Protein AF-A0A1Y5DIQ0-F1 (afdb_monomer)

Secondary structure (DSSP, 8-state):
--HHHHHHTT-THHHHHHHH----HHHHHHHHHTT----PPPB-TTSPBP-TT--EEESS-EE-TTTSSEE-TT-EEEEEEE-SSTTEEEEEETTEEEEEEGGGEEE-

Foldseek 3Di:
DDLVVVVVVVNVVSVVVVVPDDDDPVRVVVVVVVPPPPQPFQAALVRDGDDFFFKKFFQAWADFPPPRDIDHGGFIWGRWDDDSHSQWIWTDGPNDIGIDGRSRIDGD

Radius of gyration: 20.05 Å; Cα contacts (8 Å, |Δi|>4): 172; chains: 1; bounding box: 39×27×55 Å

Mean predicted aligned error: 10.89 Å

Sequence (108 aa):
RTLKGLIAAGELWAQDMLDMMYLEDATQKWAEAGIVEEREPTRDSNGAILAAGDNVVLIKDLVVKGAGFTAKRGTAVRGISLTENPEHIEGRVNGTRIVLITQYLKKS

Nearest PDB structures (foldseek):
  2akk-assembly1_A  TM=9.001E-01  e=6.689E-07  Rhodopseudomonas palustris CGA009
  2akl-assembly1_A  TM=8.297E-01  e=1.666E-05  Pseudomonas aeruginosa PAO1
  2mio-assembly1_A  TM=8.208E-01  e=1.687E-03  Homo sapiens
  4wci-assembly1_A  TM=8.602E-01  e=6.472E-03  Homo sapiens
  8dgo-assembly1_B  TM=7.392E-01  e=9.191E-03  Homo sapiens

Structure (mmCIF, N/CA/C/O backbone):
data_AF-A0A1Y5DIQ0-F1
#
_entry.id   AF-A0A1Y5DIQ0-F1
#
loop_
_a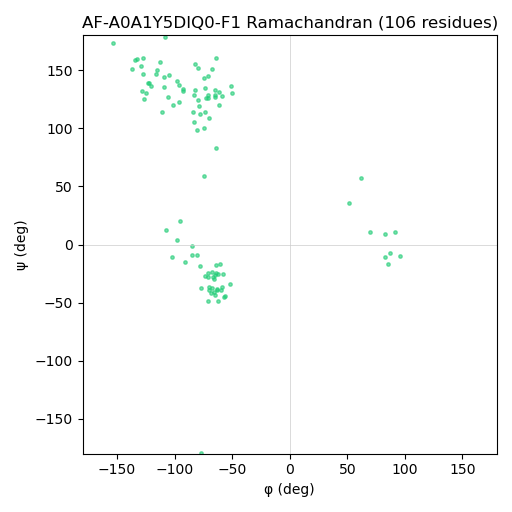tom_site.group_PDB
_atom_site.id
_atom_site.type_symbol
_atom_site.label_atom_id
_atom_site.label_alt_id
_atom_site.label_comp_id
_atom_site.label_asym_id
_atom_site.label_entity_id
_atom_site.label_seq_id
_atom_site.pdbx_PDB_ins_code
_atom_site.Cartn_x
_atom_site.Cartn_y
_atom_site.Cartn_z
_atom_site.occupancy
_atom_site.B_iso_or_equiv
_atom_site.auth_seq_id
_atom_site.auth_comp_id
_atom_site.auth_asym_id
_atom_site.auth_atom_id
_atom_site.pdbx_PDB_model_num
ATOM 1 N N . ARG A 1 1 ? 11.886 8.926 -19.515 1.00 61.22 1 ARG A N 1
ATOM 2 C CA . ARG A 1 1 ? 11.001 7.840 -20.010 1.00 61.22 1 ARG A CA 1
ATOM 3 C C . ARG A 1 1 ? 11.827 6.989 -20.968 1.00 61.22 1 ARG A C 1
ATOM 5 O O . ARG A 1 1 ? 12.528 7.578 -21.777 1.00 61.22 1 ARG A O 1
ATOM 12 N N . THR A 1 2 ? 11.831 5.664 -20.831 1.00 80.88 2 THR A N 1
ATOM 13 C CA . THR A 1 2 ? 12.585 4.741 -21.705 1.00 80.88 2 THR A CA 1
ATOM 14 C C . THR A 1 2 ? 11.802 4.456 -22.995 1.00 80.88 2 THR A C 1
ATOM 16 O O . THR A 1 2 ? 10.576 4.565 -22.979 1.00 80.88 2 THR A O 1
ATOM 19 N N . LEU A 1 3 ? 12.470 4.072 -24.098 1.00 80.38 3 LEU A N 1
ATOM 20 C CA . LEU A 1 3 ? 11.793 3.687 -25.356 1.00 80.38 3 LEU A CA 1
ATOM 21 C C . LEU A 1 3 ? 10.788 2.548 -25.119 1.00 80.38 3 LEU A C 1
ATOM 23 O O . LEU A 1 3 ? 9.630 2.658 -25.508 1.00 80.38 3 LEU A O 1
ATOM 27 N N . LYS A 1 4 ? 11.179 1.523 -24.346 1.00 80.06 4 LYS A N 1
ATOM 28 C CA . LYS A 1 4 ? 10.282 0.435 -23.914 1.00 80.06 4 LYS A CA 1
ATOM 29 C C . LYS A 1 4 ? 9.068 0.942 -23.112 1.00 80.06 4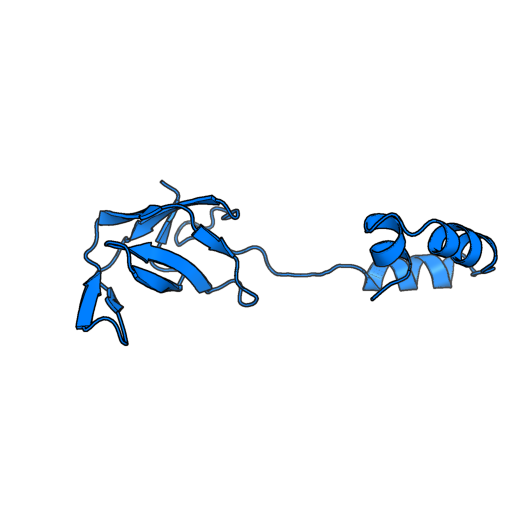 LYS A C 1
ATOM 31 O O . LYS A 1 4 ? 7.964 0.436 -23.284 1.00 80.06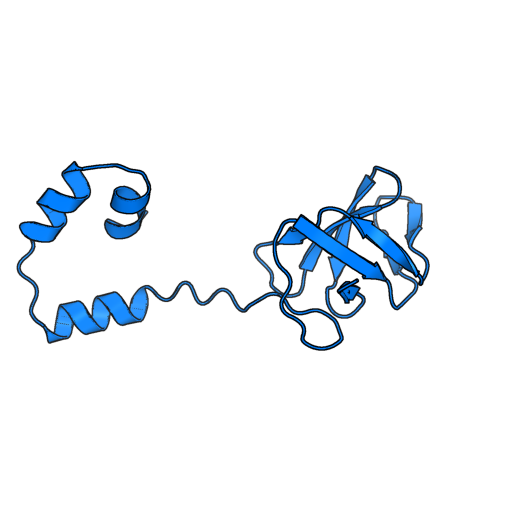 4 LYS A O 1
ATOM 36 N N . GLY A 1 5 ? 9.237 1.974 -22.279 1.00 78.31 5 GLY A N 1
ATOM 37 C CA . GLY A 1 5 ? 8.132 2.598 -21.541 1.00 78.31 5 GLY A CA 1
ATOM 38 C C . GLY A 1 5 ? 7.174 3.416 -22.418 1.00 78.31 5 GLY A C 1
ATOM 39 O O . GLY A 1 5 ? 5.999 3.533 -22.087 1.00 78.31 5 GLY A O 1
ATOM 40 N N . LEU A 1 6 ? 7.652 3.965 -23.539 1.00 81.75 6 LEU A N 1
ATOM 41 C CA . LEU A 1 6 ? 6.820 4.663 -24.527 1.00 81.75 6 LEU A CA 1
ATOM 42 C C . LEU A 1 6 ? 6.044 3.671 -25.404 1.00 81.75 6 LEU A C 1
ATOM 44 O O . LEU A 1 6 ? 4.857 3.883 -25.639 1.00 81.75 6 LEU A O 1
ATOM 48 N N . ILE A 1 7 ? 6.658 2.539 -25.762 1.00 83.88 7 ILE A N 1
ATOM 49 C CA . ILE A 1 7 ? 5.966 1.410 -26.407 1.00 83.88 7 ILE A CA 1
ATOM 50 C C . ILE A 1 7 ? 4.802 0.925 -25.524 1.00 83.88 7 ILE A C 1
ATOM 52 O O . ILE A 1 7 ? 3.683 0.773 -26.007 1.00 83.88 7 ILE A O 1
ATOM 56 N N . ALA A 1 8 ? 5.017 0.774 -24.210 1.00 79.62 8 ALA A N 1
ATOM 57 C CA . ALA A 1 8 ? 3.960 0.401 -23.259 1.00 79.62 8 ALA A CA 1
ATOM 58 C C . ALA A 1 8 ? 2.835 1.451 -23.130 1.00 79.62 8 ALA A C 1
ATOM 60 O O . ALA A 1 8 ? 1.713 1.109 -22.762 1.00 79.62 8 ALA A O 1
ATOM 61 N N . ALA A 1 9 ? 3.120 2.718 -23.445 1.00 81.94 9 ALA A N 1
ATOM 62 C CA . ALA A 1 9 ? 2.134 3.796 -23.496 1.00 81.94 9 ALA A CA 1
ATOM 63 C C . ALA A 1 9 ? 1.391 3.882 -24.849 1.00 81.94 9 ALA A C 1
ATOM 65 O O . ALA A 1 9 ? 0.504 4.722 -24.988 1.00 81.94 9 ALA A O 1
ATOM 66 N N . GLY A 1 10 ? 1.718 3.017 -25.821 1.00 85.06 10 GLY A N 1
ATOM 67 C CA . GLY A 1 10 ? 1.070 2.949 -27.137 1.00 85.06 10 GLY A CA 1
ATOM 68 C C . GLY A 1 10 ? 1.720 3.805 -28.229 1.00 85.06 10 GLY A C 1
ATOM 69 O O . GLY A 1 10 ? 1.148 3.966 -29.305 1.00 85.06 10 GLY A O 1
ATOM 70 N N . GLU A 1 11 ? 2.906 4.358 -27.979 1.00 85.69 11 GLU A N 1
ATOM 71 C CA . GLU A 1 11 ? 3.628 5.204 -28.932 1.00 85.69 11 GLU A CA 1
ATOM 72 C C . GLU A 1 11 ? 4.374 4.343 -29.971 1.00 85.69 11 GLU A C 1
ATOM 74 O O . GLU A 1 11 ? 5.467 3.839 -29.710 1.00 85.69 11 GLU A O 1
ATOM 79 N N . LEU A 1 12 ? 3.788 4.173 -31.162 1.00 82.19 12 LEU A N 1
ATOM 80 C CA . LEU A 1 12 ? 4.305 3.275 -32.212 1.00 82.19 12 LEU A CA 1
ATOM 81 C C . LEU A 1 12 ? 5.659 3.708 -32.798 1.00 82.19 12 LEU A C 1
ATOM 83 O O . LEU A 1 12 ? 6.470 2.858 -33.147 1.00 82.19 12 LEU A O 1
ATOM 87 N N . TRP A 1 13 ? 5.957 5.009 -32.830 1.00 87.00 13 TRP A N 1
ATOM 88 C CA . TRP A 1 13 ? 7.246 5.516 -33.322 1.00 87.00 13 TRP A CA 1
ATOM 89 C C . TRP A 1 13 ? 8.437 5.027 -32.481 1.00 87.00 13 TRP A C 1
ATOM 91 O O . TRP A 1 13 ? 9.564 4.957 -32.971 1.00 87.00 13 TRP A O 1
ATOM 101 N N . ALA A 1 14 ? 8.208 4.688 -31.206 1.00 85.06 14 ALA A N 1
ATOM 102 C CA . ALA A 1 14 ? 9.256 4.183 -30.325 1.00 85.06 14 ALA A CA 1
ATOM 103 C C . ALA A 1 14 ? 9.691 2.759 -30.712 1.00 85.06 14 ALA A C 1
ATOM 105 O O . ALA A 1 14 ? 10.831 2.388 -30.436 1.00 85.06 14 ALA A O 1
ATOM 106 N N . GLN A 1 15 ? 8.808 1.997 -31.372 1.00 80.50 15 GLN A N 1
ATOM 107 C CA . GLN A 1 15 ? 9.118 0.691 -31.952 1.00 80.50 15 GLN A CA 1
ATOM 108 C C . GLN A 1 15 ? 10.023 0.855 -33.179 1.00 80.50 15 GLN A C 1
ATOM 110 O O . GLN A 1 15 ? 11.095 0.262 -33.221 1.00 80.50 15 GLN A O 1
ATOM 115 N N . ASP A 1 16 ? 9.663 1.753 -34.102 1.00 84.88 16 ASP A N 1
ATOM 116 C CA . ASP A 1 16 ? 10.452 2.010 -35.315 1.00 84.88 16 ASP A CA 1
ATOM 117 C C . ASP A 1 16 ? 11.880 2.483 -34.988 1.00 84.88 16 ASP A C 1
ATOM 119 O O . ASP A 1 16 ? 12.851 2.072 -35.625 1.00 84.88 16 ASP A O 1
ATOM 123 N N . MET A 1 17 ? 12.038 3.320 -33.954 1.00 84.25 17 MET A N 1
ATOM 124 C CA . MET A 1 17 ? 13.364 3.746 -33.492 1.00 84.25 17 MET A CA 1
ATOM 125 C C . MET A 1 17 ? 14.167 2.606 -32.868 1.00 84.25 17 MET A C 1
ATOM 127 O O . MET A 1 17 ? 15.381 2.560 -33.056 1.00 84.25 17 MET A O 1
ATOM 131 N N . LEU A 1 18 ? 13.516 1.710 -32.121 1.00 82.31 18 LEU A N 1
ATOM 132 C CA . LEU A 1 18 ? 14.178 0.554 -31.522 1.00 82.31 18 LEU A CA 1
ATOM 133 C C . LEU A 1 18 ? 14.679 -0.407 -32.607 1.00 82.31 18 LEU A C 1
ATOM 135 O O . LEU A 1 18 ? 15.804 -0.888 -32.515 1.00 82.31 18 LEU A O 1
ATOM 139 N N . ASP A 1 19 ? 13.878 -0.613 -33.651 1.00 81.06 19 ASP A N 1
ATOM 140 C CA . ASP A 1 19 ? 14.186 -1.526 -34.752 1.00 81.06 19 ASP A CA 1
ATOM 141 C C . ASP A 1 19 ? 15.276 -0.971 -35.693 1.00 81.06 19 ASP A C 1
ATOM 143 O O . ASP A 1 19 ? 16.030 -1.736 -36.293 1.00 81.06 19 ASP A O 1
ATOM 147 N N . MET A 1 20 ? 15.419 0.358 -35.794 1.00 84.12 20 MET A N 1
ATOM 148 C CA . MET A 1 20 ? 16.524 0.998 -36.527 1.00 84.12 20 MET A CA 1
ATOM 149 C C . MET A 1 20 ? 17.857 1.003 -35.764 1.00 84.12 20 MET A C 1
ATOM 151 O O . MET A 1 20 ? 18.908 1.225 -36.374 1.00 84.12 20 MET A O 1
ATOM 155 N N . MET A 1 21 ? 17.850 0.804 -34.443 1.00 81.62 21 MET A N 1
ATOM 156 C CA . MET A 1 21 ? 19.077 0.784 -33.650 1.00 81.62 21 MET A CA 1
ATOM 157 C C . MET A 1 21 ? 19.796 -0.552 -33.820 1.00 81.62 21 MET A C 1
ATOM 159 O O . MET A 1 21 ? 19.357 -1.584 -33.325 1.00 81.62 21 MET A O 1
ATOM 163 N N . TYR A 1 22 ? 20.962 -0.523 -34.462 1.00 78.25 22 TYR A N 1
ATOM 164 C CA . TYR A 1 22 ? 21.843 -1.684 -34.500 1.00 78.25 22 TYR A CA 1
ATOM 165 C C . TYR A 1 22 ? 22.690 -1.723 -33.223 1.00 78.25 22 TYR A C 1
ATOM 167 O O . TYR A 1 22 ? 23.609 -0.920 -33.053 1.00 78.25 22 TYR A O 1
ATOM 175 N N . LEU A 1 23 ? 22.357 -2.632 -32.308 1.00 80.56 23 LEU A N 1
ATOM 176 C CA . LEU A 1 23 ? 23.122 -2.889 -31.090 1.00 80.56 23 LEU A CA 1
ATOM 177 C C . LEU A 1 23 ? 23.818 -4.242 -31.198 1.00 80.56 23 LEU A C 1
ATOM 179 O O . LEU A 1 23 ? 23.271 -5.195 -31.742 1.00 80.56 23 LEU A O 1
ATOM 183 N N . GLU A 1 24 ? 25.021 -4.336 -30.644 1.00 83.62 24 GLU A N 1
ATOM 184 C CA . GLU A 1 24 ? 25.674 -5.628 -30.459 1.00 83.62 24 GLU A CA 1
ATOM 185 C C . GLU A 1 24 ? 24.951 -6.423 -29.359 1.00 83.62 24 GLU A C 1
ATOM 187 O O . GLU A 1 24 ? 24.521 -5.849 -28.353 1.00 83.62 24 GLU A O 1
ATOM 192 N N . ASP A 1 25 ? 24.867 -7.751 -29.498 1.00 75.44 25 ASP A N 1
ATOM 193 C CA . ASP A 1 25 ? 24.179 -8.642 -28.546 1.00 75.44 25 ASP A CA 1
ATOM 194 C C . ASP A 1 25 ? 24.634 -8.441 -27.090 1.00 75.44 25 ASP A C 1
ATOM 196 O O . ASP A 1 25 ? 23.846 -8.574 -26.150 1.00 75.44 25 ASP A O 1
ATOM 200 N N . ALA A 1 26 ? 25.915 -8.122 -26.887 1.00 77.00 26 ALA A N 1
ATOM 201 C CA . ALA A 1 26 ? 26.474 -7.837 -25.570 1.00 77.00 26 ALA A CA 1
ATOM 202 C C . ALA A 1 26 ? 25.935 -6.517 -24.990 1.00 77.00 26 ALA A C 1
ATOM 204 O O . ALA A 1 26 ? 25.582 -6.455 -23.811 1.00 77.00 26 ALA A O 1
ATOM 205 N N . THR A 1 27 ? 25.816 -5.478 -25.821 1.00 78.31 27 THR A N 1
ATOM 206 C CA . THR A 1 27 ? 25.268 -4.168 -25.446 1.00 78.31 27 THR A CA 1
ATOM 207 C C . THR A 1 27 ? 23.768 -4.247 -25.188 1.00 78.31 27 THR A C 1
ATOM 209 O O . THR A 1 27 ? 23.290 -3.657 -24.221 1.00 78.31 27 THR A O 1
ATOM 212 N N . GLN A 1 28 ? 23.030 -5.018 -25.992 1.00 77.62 28 GLN A N 1
ATOM 213 C CA . GLN A 1 28 ? 21.602 -5.248 -25.783 1.00 77.62 28 GLN A CA 1
ATOM 214 C C . GLN A 1 28 ? 21.348 -5.952 -24.446 1.00 77.62 28 GLN A C 1
ATOM 216 O O . GLN A 1 28 ? 20.551 -5.473 -23.642 1.00 77.62 28 GLN A O 1
ATOM 221 N N . LYS A 1 29 ? 22.075 -7.037 -24.157 1.00 77.44 29 LYS A N 1
ATOM 222 C CA . LYS A 1 29 ? 21.933 -7.772 -22.889 1.00 77.44 29 LYS A CA 1
ATOM 223 C C . LYS A 1 29 ? 22.303 -6.922 -21.674 1.00 77.44 29 LYS A C 1
ATOM 225 O O . LYS A 1 29 ? 21.620 -6.992 -20.655 1.00 77.44 29 LYS A O 1
ATOM 230 N N . TRP A 1 30 ? 23.347 -6.097 -21.775 1.00 81.31 30 TRP A N 1
ATOM 231 C CA . TRP A 1 30 ? 23.716 -5.158 -20.712 1.00 81.31 30 TRP A CA 1
ATOM 232 C C . TRP A 1 30 ? 22.638 -4.087 -20.491 1.00 81.31 30 TRP A C 1
ATOM 234 O O . TRP A 1 30 ? 22.258 -3.819 -19.351 1.00 81.31 30 TRP A O 1
ATOM 244 N N . ALA A 1 31 ? 22.092 -3.524 -21.574 1.00 75.19 31 ALA A N 1
ATOM 245 C CA . ALA A 1 31 ? 21.009 -2.547 -21.505 1.00 75.19 31 ALA A CA 1
ATOM 246 C C . ALA A 1 31 ? 19.730 -3.145 -20.897 1.00 75.19 31 ALA A C 1
ATOM 248 O O . ALA A 1 31 ? 19.058 -2.482 -20.115 1.00 75.19 31 ALA A O 1
ATOM 249 N N . GLU A 1 32 ? 19.401 -4.401 -21.206 1.00 70.38 32 GLU A N 1
ATOM 250 C CA . GLU A 1 32 ? 18.241 -5.097 -20.638 1.00 70.38 32 GLU A CA 1
ATOM 251 C C . GLU A 1 32 ? 18.409 -5.434 -19.158 1.00 70.38 32 GLU A C 1
ATOM 253 O O . GLU A 1 32 ? 17.455 -5.291 -18.394 1.00 70.38 32 GLU A O 1
ATOM 258 N N . ALA A 1 33 ? 19.622 -5.793 -18.733 1.00 69.50 33 ALA A N 1
ATOM 259 C CA . ALA A 1 33 ? 19.934 -6.040 -17.328 1.00 69.50 33 ALA A CA 1
ATOM 260 C C . ALA A 1 33 ? 19.810 -4.776 -16.454 1.00 69.50 33 ALA A C 1
ATOM 262 O O . ALA A 1 33 ? 19.530 -4.881 -15.265 1.00 69.50 33 ALA A O 1
ATOM 263 N N . GLY A 1 34 ? 19.970 -3.581 -17.034 1.00 62.19 34 GLY A N 1
ATOM 264 C CA . GLY A 1 34 ? 19.761 -2.305 -16.341 1.00 62.19 34 GLY A CA 1
ATOM 265 C C . GLY A 1 34 ? 18.296 -1.856 -16.234 1.00 62.19 34 GLY A C 1
ATOM 266 O O . GLY A 1 34 ? 18.020 -0.884 -15.537 1.00 62.19 34 GLY A O 1
ATOM 267 N N . ILE A 1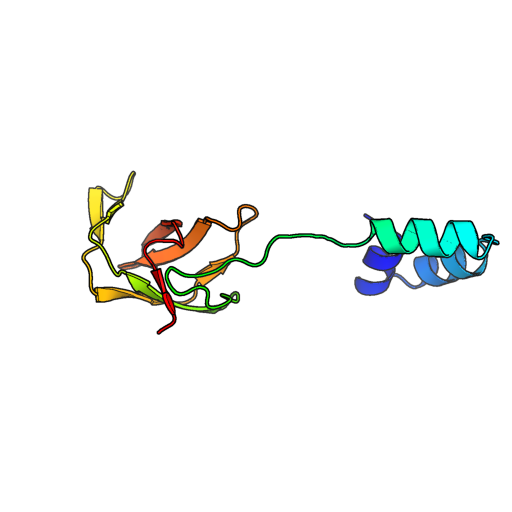 35 ? 17.353 -2.531 -16.912 1.00 58.62 35 ILE A N 1
ATOM 268 C CA . ILE A 1 35 ? 15.909 -2.194 -16.921 1.00 58.62 35 ILE A CA 1
ATOM 269 C C . ILE A 1 35 ? 15.136 -3.026 -15.880 1.00 58.62 35 ILE A C 1
ATOM 271 O O . ILE A 1 35 ? 13.915 -3.164 -15.934 1.00 58.62 35 ILE A O 1
ATOM 275 N N . VAL A 1 36 ? 15.821 -3.575 -14.880 1.00 52.88 36 VAL A N 1
ATOM 276 C CA . VAL A 1 36 ? 15.135 -4.052 -13.683 1.00 52.88 36 VAL A CA 1
ATOM 277 C C . VAL A 1 36 ? 14.737 -2.801 -12.900 1.00 52.88 36 VAL A C 1
ATOM 279 O O . VAL A 1 36 ? 15.568 -2.196 -12.227 1.00 52.88 36 VAL A O 1
ATOM 282 N N . GLU A 1 37 ? 13.474 -2.367 -13.000 1.00 53.59 37 GLU A N 1
ATOM 283 C CA . GLU A 1 37 ? 12.890 -1.553 -11.929 1.00 53.59 37 GLU A CA 1
ATOM 284 C C . GLU A 1 37 ? 12.844 -2.450 -10.692 1.00 53.59 37 GLU A C 1
ATOM 286 O O . GLU A 1 37 ? 11.848 -3.111 -10.401 1.00 53.59 37 GLU A O 1
ATOM 291 N N . GLU A 1 38 ? 13.973 -2.519 -9.994 1.00 53.16 38 GLU A N 1
ATOM 292 C CA . GLU A 1 38 ? 14.148 -3.221 -8.734 1.00 53.16 38 GLU A CA 1
ATOM 293 C C . GLU A 1 38 ? 13.473 -2.391 -7.637 1.00 53.16 38 GLU A C 1
ATOM 295 O O . GLU A 1 38 ? 14.089 -1.908 -6.692 1.00 53.16 38 GLU A O 1
ATOM 300 N N . ARG A 1 39 ? 12.166 -2.155 -7.788 1.00 61.97 39 ARG A N 1
ATOM 301 C CA . ARG A 1 39 ? 11.345 -1.783 -6.647 1.00 61.97 39 ARG A CA 1
ATOM 302 C C . ARG A 1 39 ? 11.251 -3.026 -5.793 1.00 61.97 39 ARG A C 1
ATOM 304 O O . ARG A 1 39 ? 10.601 -4.001 -6.173 1.00 61.97 39 ARG A O 1
ATOM 311 N N . GLU A 1 40 ? 11.923 -2.985 -4.649 1.00 77.06 40 GLU A N 1
ATOM 312 C CA . GLU A 1 40 ? 11.750 -4.014 -3.640 1.00 77.06 40 GLU A CA 1
ATOM 313 C C . GLU A 1 40 ? 10.248 -4.214 -3.380 1.00 77.06 40 GLU A C 1
ATOM 315 O O . GLU A 1 40 ? 9.505 -3.240 -3.205 1.00 77.06 40 GLU A O 1
ATOM 320 N N . PRO A 1 41 ? 9.760 -5.463 -3.394 1.00 83.12 41 PRO A N 1
ATOM 321 C CA . PRO A 1 41 ? 8.351 -5.723 -3.175 1.00 83.12 41 PRO A CA 1
ATOM 322 C C . PRO A 1 41 ? 7.972 -5.313 -1.751 1.00 83.12 41 PRO A C 1
ATOM 324 O O . PRO A 1 41 ? 8.581 -5.763 -0.781 1.00 83.12 41 PRO A O 1
ATOM 327 N N . THR A 1 42 ? 6.923 -4.504 -1.621 1.00 88.25 42 THR A N 1
ATOM 328 C CA . THR A 1 42 ? 6.323 -4.154 -0.332 1.00 88.25 42 THR A CA 1
ATOM 329 C C . THR A 1 42 ? 5.800 -5.419 0.352 1.00 88.25 42 THR A C 1
ATOM 331 O O . THR A 1 42 ? 4.932 -6.116 -0.183 1.00 88.25 42 THR A O 1
ATOM 334 N N . ARG A 1 43 ? 6.316 -5.720 1.547 1.00 92.06 43 ARG A N 1
ATOM 335 C CA . ARG A 1 43 ? 5.933 -6.898 2.340 1.00 92.06 43 ARG A CA 1
ATOM 336 C C . ARG A 1 43 ? 5.276 -6.498 3.649 1.00 92.06 43 ARG A C 1
ATOM 338 O O . ARG A 1 43 ? 5.643 -5.488 4.239 1.00 92.06 43 ARG A O 1
ATOM 345 N N . ASP A 1 44 ? 4.323 -7.303 4.101 1.00 92.25 44 ASP A N 1
ATOM 346 C CA . ASP A 1 44 ? 3.723 -7.176 5.428 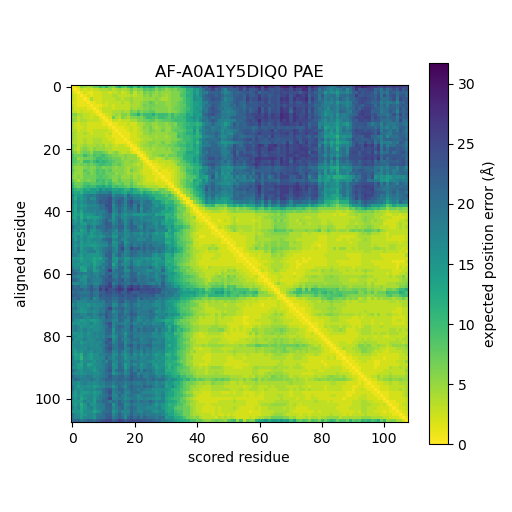1.00 92.25 44 ASP A CA 1
ATOM 347 C C . ASP A 1 44 ? 4.640 -7.735 6.541 1.00 92.25 44 ASP A C 1
ATOM 349 O O . ASP A 1 44 ? 5.735 -8.239 6.283 1.00 92.25 44 ASP A O 1
ATOM 353 N N . SER A 1 45 ? 4.178 -7.684 7.795 1.00 91.19 45 SER A N 1
ATOM 354 C CA . SER A 1 45 ? 4.908 -8.197 8.967 1.00 91.19 45 SER A CA 1
ATOM 355 C C . SER A 1 45 ? 5.266 -9.693 8.891 1.00 91.19 45 SER A C 1
ATOM 357 O O . SER A 1 45 ? 6.238 -10.119 9.509 1.00 91.19 45 SER A O 1
ATOM 359 N N . ASN A 1 46 ? 4.510 -10.492 8.130 1.00 89.69 46 ASN A N 1
ATOM 360 C CA . ASN A 1 46 ? 4.742 -11.928 7.952 1.00 89.69 46 ASN A CA 1
ATOM 361 C C . ASN A 1 46 ? 5.506 -12.250 6.655 1.00 89.69 46 ASN A C 1
ATOM 363 O O . ASN A 1 46 ? 5.691 -13.424 6.333 1.00 89.69 46 ASN A O 1
ATOM 367 N N . GLY A 1 47 ? 5.932 -11.236 5.896 1.00 88.00 47 GLY A N 1
ATOM 368 C CA . GLY A 1 47 ? 6.626 -11.406 4.622 1.00 88.00 47 GLY A CA 1
ATOM 369 C C . GLY A 1 47 ? 5.709 -11.634 3.417 1.00 88.00 47 GLY A C 1
ATOM 370 O O . GLY A 1 47 ? 6.210 -11.944 2.336 1.00 88.00 47 GLY A O 1
ATOM 371 N N . ALA A 1 48 ? 4.390 -11.476 3.559 1.00 90.44 48 ALA A N 1
ATOM 372 C CA . ALA A 1 48 ? 3.462 -11.571 2.439 1.00 90.44 48 ALA A CA 1
ATOM 373 C C . ALA A 1 48 ? 3.573 -10.331 1.541 1.00 90.44 48 ALA A C 1
ATOM 375 O O . ALA A 1 48 ? 3.589 -9.201 2.030 1.00 90.44 48 ALA A O 1
ATOM 376 N N . ILE A 1 49 ? 3.620 -10.542 0.224 1.00 91.38 49 ILE A N 1
ATOM 377 C CA . ILE A 1 49 ? 3.672 -9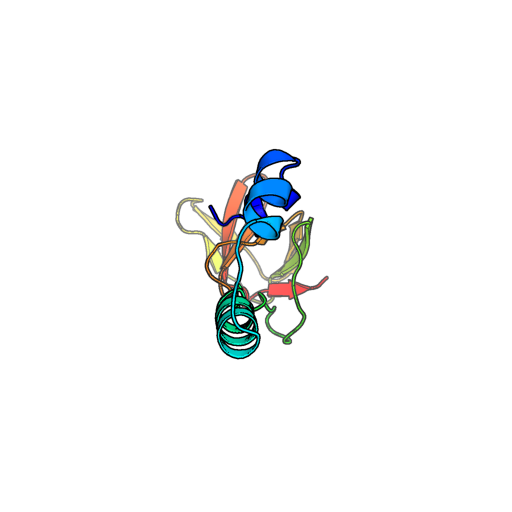.455 -0.761 1.00 91.38 49 ILE A CA 1
ATOM 378 C C . ILE A 1 49 ? 2.313 -8.749 -0.805 1.00 91.38 49 ILE A C 1
ATOM 380 O O . ILE A 1 49 ? 1.262 -9.389 -0.944 1.00 91.38 49 ILE A O 1
ATOM 384 N N . LEU A 1 50 ? 2.353 -7.424 -0.684 1.00 90.12 50 LEU A N 1
ATOM 385 C CA . LEU A 1 50 ? 1.192 -6.548 -0.749 1.00 90.12 50 LEU A CA 1
ATOM 386 C C . LEU A 1 50 ? 1.034 -5.980 -2.160 1.00 90.12 50 LEU A C 1
ATOM 388 O O . LEU A 1 50 ? 2.006 -5.551 -2.779 1.00 90.12 50 LEU A O 1
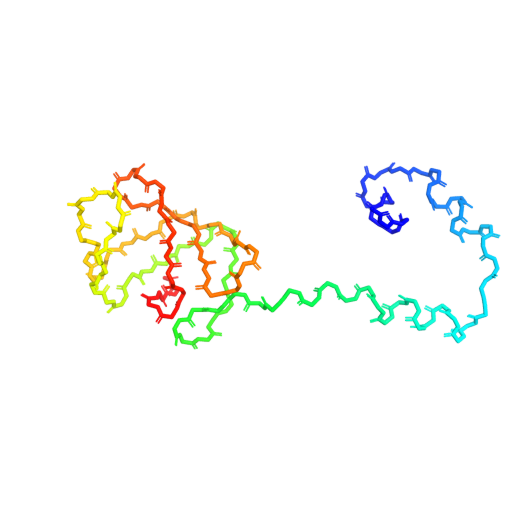ATOM 392 N N . ALA A 1 51 ? -0.205 -5.947 -2.646 1.00 90.44 51 ALA A N 1
ATOM 393 C CA . ALA A 1 51 ? -0.566 -5.311 -3.906 1.00 90.44 51 ALA A CA 1
ATOM 394 C C . ALA A 1 51 ? -1.455 -4.083 -3.669 1.00 90.44 51 ALA A C 1
ATOM 396 O O . ALA A 1 51 ? -2.143 -3.964 -2.652 1.00 90.44 51 ALA A O 1
ATOM 397 N N . ALA A 1 52 ? -1.469 -3.160 -4.632 1.00 89.88 52 ALA A N 1
ATOM 398 C CA . ALA A 1 52 ? -2.414 -2.051 -4.610 1.00 89.88 52 ALA A CA 1
ATOM 399 C C . ALA A 1 52 ? -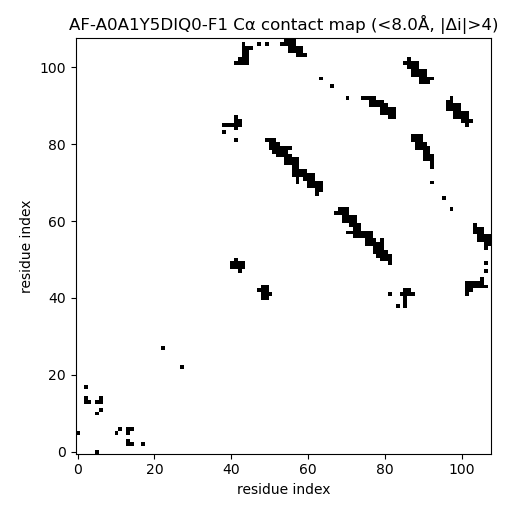3.858 -2.587 -4.667 1.00 89.88 52 ALA A C 1
ATOM 401 O O . ALA A 1 52 ? -4.188 -3.419 -5.507 1.00 89.88 52 ALA A O 1
ATOM 402 N N . GLY A 1 53 ? -4.715 -2.103 -3.770 1.00 90.00 53 GLY A N 1
ATOM 403 C CA . GLY A 1 53 ? -6.098 -2.552 -3.605 1.00 90.00 53 GLY A CA 1
ATOM 404 C C . GLY A 1 53 ? -6.309 -3.612 -2.519 1.00 90.00 53 GLY A C 1
ATOM 405 O O . GLY A 1 53 ? -7.460 -3.861 -2.162 1.00 90.00 53 GLY A O 1
ATOM 406 N N . ASP A 1 54 ? -5.244 -4.187 -1.949 1.00 91.19 54 ASP A N 1
ATOM 407 C CA . ASP A 1 54 ? -5.364 -5.168 -0.866 1.00 91.19 54 ASP A CA 1
ATOM 408 C C . ASP A 1 54 ? -5.980 -4.563 0.415 1.00 91.19 54 ASP A C 1
ATOM 410 O O . ASP A 1 54 ? -5.997 -3.346 0.645 1.00 91.19 54 ASP A O 1
ATOM 414 N N . ASN A 1 55 ? -6.481 -5.447 1.281 1.00 92.62 55 ASN A N 1
ATOM 415 C CA . ASN A 1 55 ? -6.937 -5.107 2.625 1.00 92.62 55 ASN A CA 1
ATOM 416 C C . ASN A 1 55 ? -5.959 -5.674 3.656 1.00 92.62 55 ASN A C 1
ATOM 418 O O . ASN A 1 55 ? -5.550 -6.833 3.579 1.00 92.62 55 ASN A O 1
ATOM 422 N N . VAL A 1 56 ? -5.608 -4.864 4.648 1.00 93.50 56 VAL A N 1
ATOM 423 C CA . VAL A 1 56 ? -4.652 -5.233 5.699 1.00 93.50 56 VAL A CA 1
ATOM 424 C C . VAL A 1 56 ? -5.204 -4.875 7.072 1.00 93.50 56 VAL A C 1
ATOM 426 O O . VAL A 1 56 ? -6.103 -4.045 7.210 1.00 93.50 56 VAL A O 1
ATOM 429 N N . VAL A 1 57 ? -4.665 -5.504 8.108 1.00 94.12 57 VAL A N 1
ATOM 430 C CA . VAL A 1 57 ? -5.061 -5.297 9.502 1.00 94.12 57 VAL A CA 1
ATOM 431 C C . VAL A 1 57 ? -3.849 -4.885 10.322 1.00 94.12 57 VAL A C 1
ATOM 433 O O . VAL A 1 57 ? -2.761 -5.441 10.180 1.00 94.12 57 VAL A O 1
ATOM 436 N N . LEU A 1 58 ? -4.049 -3.919 11.216 1.00 93.12 58 LEU A N 1
ATOM 437 C CA . LEU A 1 58 ? -3.031 -3.481 12.165 1.00 93.12 58 LEU A CA 1
ATOM 438 C C . LEU A 1 58 ? -2.775 -4.538 13.242 1.00 93.12 58 LEU A C 1
ATOM 440 O O . LEU A 1 58 ? -3.690 -4.945 13.962 1.00 93.12 58 LEU A O 1
ATOM 444 N N . ILE A 1 59 ? -1.515 -4.939 13.410 1.00 94.00 59 ILE A N 1
ATOM 445 C CA . ILE A 1 59 ? -1.108 -5.877 14.471 1.00 94.00 59 ILE A CA 1
ATOM 446 C C . ILE A 1 59 ? -0.689 -5.175 15.769 1.00 94.00 59 ILE A C 1
ATOM 448 O O . ILE A 1 59 ? -0.625 -5.822 16.815 1.00 94.00 59 ILE A O 1
ATOM 452 N N . LYS A 1 60 ? -0.441 -3.860 15.723 1.00 90.75 60 LYS A N 1
ATOM 453 C CA . LYS A 1 60 ? -0.061 -3.023 16.871 1.00 90.75 60 LYS A CA 1
ATOM 454 C C . LYS A 1 60 ? -0.857 -1.718 16.890 1.00 90.75 60 LYS A C 1
ATOM 456 O O . LYS A 1 60 ? -1.370 -1.286 15.860 1.00 90.75 60 LYS A O 1
ATOM 461 N N . ASP A 1 61 ? -0.925 -1.102 18.066 1.00 91.81 61 ASP A N 1
ATOM 462 C CA . ASP A 1 61 ? -1.450 0.251 18.236 1.00 91.81 61 ASP A CA 1
ATOM 463 C C . ASP A 1 61 ? -0.437 1.261 17.685 1.00 91.81 61 ASP A C 1
ATOM 465 O O . ASP A 1 61 ? 0.722 1.264 18.100 1.00 91.81 61 ASP A O 1
ATOM 469 N N . LEU A 1 62 ? -0.873 2.129 16.774 1.00 88.06 62 LEU A N 1
ATOM 470 C CA . LEU A 1 62 ? -0.040 3.173 16.182 1.00 88.06 62 LEU A CA 1
ATOM 471 C C . LEU A 1 62 ? -0.688 4.540 16.367 1.00 88.06 62 LEU A C 1
ATOM 473 O O . LEU A 1 62 ? -1.856 4.744 16.040 1.00 88.06 62 LEU A O 1
ATOM 477 N N . VAL A 1 63 ? 0.087 5.499 16.867 1.00 87.69 63 VAL A N 1
ATOM 478 C CA . VAL A 1 63 ? -0.350 6.895 16.948 1.00 87.69 63 VAL A CA 1
ATOM 479 C C . VAL A 1 63 ? -0.201 7.522 15.568 1.00 87.69 63 VAL A C 1
ATOM 481 O O . VAL A 1 63 ? 0.905 7.591 15.028 1.00 87.69 63 VAL A O 1
ATOM 484 N N . VAL A 1 64 ? -1.309 7.982 14.992 1.00 85.38 64 VAL A N 1
ATOM 485 C CA . VAL A 1 64 ? -1.301 8.598 13.667 1.00 85.38 64 VAL A CA 1
ATOM 486 C C . VAL A 1 64 ? -0.926 10.067 13.809 1.00 85.38 64 VAL A C 1
ATOM 488 O O . VAL A 1 64 ? -1.671 10.877 14.368 1.00 85.38 64 VAL A O 1
ATOM 491 N N . LYS A 1 65 ? 0.240 10.431 13.273 1.00 81.94 65 LYS A N 1
ATOM 492 C CA . LYS A 1 65 ? 0.671 11.830 13.205 1.00 81.94 65 LYS A CA 1
ATOM 493 C C . LYS A 1 65 ? -0.272 12.611 12.283 1.00 81.94 65 LYS A C 1
ATOM 495 O O . LYS A 1 65 ? -0.593 12.154 11.193 1.00 81.94 65 LYS A O 1
ATOM 500 N N . GLY A 1 66 ? -0.728 13.779 12.732 1.00 79.50 66 GLY A N 1
ATOM 501 C CA . GLY A 1 66 ? -1.579 14.683 11.947 1.00 79.50 66 GLY A CA 1
ATOM 502 C C . GLY A 1 66 ? -3.085 14.397 11.988 1.00 79.50 66 GLY A C 1
ATOM 503 O O . GLY A 1 66 ? -3.857 15.296 11.680 1.00 79.50 66 GLY A O 1
ATOM 504 N N . ALA A 1 67 ? -3.523 13.209 12.420 1.00 77.50 67 ALA A N 1
ATOM 505 C CA . ALA A 1 67 ? -4.952 12.885 12.520 1.00 77.50 67 ALA A CA 1
ATOM 506 C C . ALA A 1 67 ? -5.514 12.957 13.954 1.00 77.50 67 ALA A C 1
ATOM 508 O O . ALA A 1 67 ? -6.724 12.886 14.145 1.00 77.50 67 ALA A O 1
ATOM 509 N N . GLY A 1 68 ? -4.648 13.085 14.967 1.00 82.94 68 GLY A N 1
ATOM 510 C CA . GLY A 1 68 ? -5.058 13.251 16.367 1.00 82.94 68 GLY A CA 1
ATOM 511 C C . GLY A 1 68 ? -5.691 12.011 17.009 1.00 82.94 68 GLY A C 1
ATOM 512 O O . GLY A 1 68 ? -6.224 12.110 18.110 1.00 82.94 68 GLY A O 1
ATOM 513 N N . PHE A 1 69 ? -5.631 10.846 16.354 1.00 88.06 69 PHE A N 1
ATOM 514 C CA . PHE A 1 69 ? -6.143 9.585 16.888 1.00 88.06 69 PHE A CA 1
ATOM 515 C C . PHE A 1 69 ? -5.095 8.468 16.835 1.00 88.06 69 PHE A C 1
ATOM 517 O O . PHE A 1 69 ? -4.128 8.506 16.070 1.00 88.06 69 PHE A O 1
ATOM 524 N N . THR A 1 70 ? -5.317 7.441 17.651 1.00 90.06 70 THR A N 1
ATOM 525 C CA . THR A 1 70 ? -4.505 6.222 17.668 1.00 90.06 70 THR A CA 1
ATOM 526 C C . THR A 1 70 ? -5.242 5.127 16.913 1.00 90.06 70 THR A C 1
ATOM 528 O O . THR A 1 70 ? -6.346 4.743 17.300 1.00 90.06 70 THR A O 1
ATOM 531 N N . ALA A 1 71 ? -4.638 4.608 15.847 1.00 90.62 71 ALA A N 1
ATOM 532 C CA . ALA A 1 71 ? -5.140 3.438 15.148 1.00 90.62 71 ALA A CA 1
ATOM 533 C C . ALA A 1 71 ? -4.864 2.202 16.013 1.00 90.62 71 ALA A C 1
ATOM 535 O O . ALA A 1 71 ? -3.713 1.863 16.288 1.00 90.62 71 ALA A O 1
ATOM 536 N N . LYS A 1 72 ? -5.929 1.567 16.502 1.00 92.00 72 LYS A N 1
ATOM 537 C CA . LYS A 1 72 ? -5.837 0.430 17.421 1.00 92.00 72 LYS A CA 1
ATOM 538 C C . LYS A 1 72 ? -5.533 -0.867 16.683 1.00 92.00 72 LYS A C 1
ATOM 540 O O . LYS A 1 72 ? -5.931 -1.043 15.529 1.00 92.00 72 LYS A O 1
ATOM 545 N N . ARG A 1 73 ? -4.880 -1.805 17.366 1.00 93.19 73 ARG A N 1
ATOM 546 C CA . ARG A 1 73 ? -4.714 -3.183 16.903 1.00 93.19 73 ARG A CA 1
ATOM 547 C C . ARG A 1 73 ? -6.070 -3.763 16.495 1.00 93.19 73 ARG A C 1
ATOM 549 O O . ARG A 1 73 ? -7.064 -3.589 17.194 1.00 93.19 73 ARG A O 1
ATOM 556 N N . GLY A 1 74 ? -6.096 -4.464 15.367 1.00 91.44 74 GLY A N 1
ATOM 557 C CA . GLY A 1 74 ? -7.310 -5.033 14.782 1.00 91.44 74 GLY A CA 1
ATOM 558 C C . GLY A 1 74 ? -8.074 -4.078 13.863 1.00 91.44 74 GLY A C 1
ATOM 559 O O . GLY A 1 74 ? -9.004 -4.513 13.190 1.00 91.44 74 GLY A O 1
ATOM 560 N N . THR A 1 75 ? -7.680 -2.803 13.774 1.00 91.88 75 THR A N 1
ATOM 561 C CA . THR A 1 75 ? -8.282 -1.872 12.812 1.00 91.88 75 THR A CA 1
ATOM 562 C C . THR A 1 75 ? -7.958 -2.323 11.388 1.00 91.88 75 THR A C 1
ATOM 564 O O . THR A 1 75 ? -6.792 -2.528 11.040 1.00 91.88 75 THR A O 1
ATOM 567 N N . ALA A 1 76 ? -8.999 -2.473 10.569 1.00 91.88 76 ALA A N 1
ATOM 568 C CA . ALA A 1 76 ? -8.869 -2.815 9.161 1.00 91.88 76 ALA A CA 1
ATOM 569 C C . ALA A 1 76 ? -8.574 -1.564 8.326 1.00 91.88 76 ALA A C 1
ATOM 571 O O . ALA A 1 76 ? -9.253 -0.543 8.442 1.00 91.88 76 ALA A O 1
ATOM 572 N N . VAL A 1 77 ? -7.584 -1.677 7.450 1.00 91.62 77 VAL A N 1
ATOM 573 C CA . VAL A 1 77 ? -7.188 -0.670 6.471 1.00 91.62 77 VAL A CA 1
ATOM 574 C C . VAL A 1 77 ? -7.560 -1.226 5.104 1.00 91.62 77 VAL A C 1
ATOM 576 O O . VAL A 1 77 ? -7.029 -2.253 4.678 1.00 91.62 77 VAL A O 1
ATOM 579 N N . ARG A 1 78 ? -8.514 -0.578 4.435 1.00 90.56 78 ARG A N 1
ATOM 580 C CA . ARG A 1 78 ? -9.044 -1.052 3.150 1.00 90.56 78 ARG A CA 1
ATOM 581 C C . ARG A 1 78 ? -8.519 -0.234 1.983 1.00 90.56 78 ARG A C 1
ATOM 583 O O . ARG A 1 78 ? -8.357 0.981 2.119 1.00 90.56 78 ARG A O 1
ATOM 590 N N . GLY A 1 79 ? -8.328 -0.900 0.845 1.00 88.94 79 GLY A N 1
ATOM 591 C CA . GLY A 1 79 ? -7.910 -0.272 -0.407 1.00 88.94 79 GLY A CA 1
ATOM 592 C C . GLY A 1 79 ? -6.540 0.386 -0.293 1.00 88.94 79 GLY A C 1
ATOM 593 O O . GLY A 1 79 ? -6.421 1.597 -0.494 1.00 88.94 79 GLY A O 1
ATOM 594 N N . ILE A 1 80 ? -5.523 -0.394 0.084 1.00 92.75 80 ILE A N 1
ATOM 595 C CA . ILE A 1 80 ? -4.165 0.132 0.239 1.00 92.75 80 ILE A CA 1
ATOM 596 C C . ILE A 1 80 ? -3.573 0.556 -1.108 1.00 92.75 80 ILE A C 1
ATOM 598 O O . ILE A 1 80 ? -3.898 0.002 -2.154 1.00 92.75 80 ILE A O 1
ATOM 602 N N . SER A 1 81 ? -2.679 1.534 -1.088 1.00 91.44 81 SER A N 1
ATOM 603 C CA . SER A 1 81 ? -1.869 1.946 -2.232 1.00 91.44 81 SER A CA 1
ATOM 604 C C . SER A 1 81 ? -0.395 1.799 -1.876 1.00 91.44 81 SER A C 1
ATOM 606 O O . SER A 1 81 ? 0.020 2.154 -0.770 1.00 91.44 81 SER A O 1
ATOM 608 N N . LEU A 1 82 ? 0.385 1.252 -2.807 1.00 90.56 82 LEU A N 1
ATOM 609 C CA . LEU A 1 82 ? 1.832 1.127 -2.656 1.00 90.56 82 LEU A CA 1
ATOM 610 C C . LEU A 1 82 ? 2.485 2.499 -2.845 1.00 90.56 82 LEU A C 1
ATOM 612 O O . LEU A 1 82 ? 2.024 3.298 -3.662 1.00 90.56 82 LEU A O 1
ATOM 616 N N . THR A 1 83 ? 3.539 2.768 -2.081 1.00 88.81 83 THR A N 1
ATOM 617 C CA . THR A 1 83 ? 4.324 4.004 -2.203 1.00 88.81 83 THR A CA 1
ATOM 618 C C . THR A 1 83 ? 5.687 3.717 -2.826 1.00 88.81 83 THR A C 1
ATOM 620 O O . THR A 1 83 ? 6.008 2.574 -3.142 1.00 88.81 83 THR A O 1
ATOM 623 N N . GLU A 1 84 ? 6.503 4.754 -3.028 1.00 85.31 84 GLU A N 1
ATOM 624 C CA . GLU A 1 84 ? 7.871 4.577 -3.529 1.00 85.31 84 GLU A CA 1
ATOM 625 C C . GLU A 1 84 ? 8.785 3.870 -2.523 1.00 85.31 84 GLU A C 1
ATOM 627 O O . GLU A 1 84 ? 9.767 3.260 -2.933 1.00 85.31 84 GLU A O 1
ATOM 632 N N . ASN A 1 85 ? 8.454 3.926 -1.226 1.00 87.75 85 ASN A N 1
ATOM 633 C CA . ASN A 1 85 ? 9.191 3.229 -0.181 1.00 87.75 85 ASN A CA 1
ATOM 634 C C . ASN A 1 85 ? 8.506 1.879 0.129 1.00 87.75 85 ASN A C 1
ATOM 636 O O . ASN A 1 85 ? 7.339 1.879 0.530 1.00 87.75 85 ASN A O 1
ATOM 640 N N . PRO A 1 86 ? 9.208 0.737 0.008 1.00 86.81 86 PRO A N 1
ATOM 641 C CA . PRO A 1 86 ? 8.648 -0.593 0.267 1.00 86.81 86 PRO A CA 1
ATOM 642 C C . PRO A 1 86 ? 8.218 -0.822 1.725 1.00 86.81 86 PRO A C 1
ATOM 644 O O . PRO A 1 86 ? 7.429 -1.729 1.996 1.00 86.81 86 PRO A O 1
ATOM 647 N N . GLU A 1 87 ? 8.696 -0.008 2.665 1.00 90.12 87 GLU A N 1
ATOM 648 C CA . GLU A 1 87 ? 8.319 -0.070 4.081 1.00 90.12 87 GLU A CA 1
ATOM 649 C C . GLU A 1 87 ? 7.037 0.709 4.399 1.00 90.12 87 GLU A C 1
ATOM 651 O O . GLU A 1 87 ? 6.512 0.617 5.513 1.00 90.12 87 GLU A O 1
ATOM 656 N N . HIS A 1 88 ? 6.520 1.489 3.445 1.00 91.69 88 HIS A N 1
ATOM 657 C CA . HIS A 1 88 ? 5.363 2.351 3.638 1.00 91.69 88 HIS A CA 1
ATOM 658 C C . HIS A 1 88 ? 4.236 2.020 2.663 1.00 91.69 88 HIS A C 1
ATOM 660 O O . HIS A 1 88 ? 4.431 1.821 1.463 1.00 91.69 88 HIS A O 1
ATOM 666 N N . ILE A 1 89 ? 3.014 2.050 3.185 1.00 92.69 89 ILE A N 1
ATOM 667 C CA . ILE A 1 89 ? 1.799 2.008 2.376 1.00 92.69 89 ILE A CA 1
ATOM 668 C C . ILE A 1 89 ? 0.863 3.139 2.765 1.00 92.69 89 ILE A C 1
ATOM 670 O O . ILE A 1 89 ? 0.834 3.598 3.908 1.00 92.69 89 ILE A O 1
ATOM 674 N N . GLU A 1 90 ? 0.045 3.551 1.813 1.00 92.88 90 GLU A N 1
ATOM 675 C CA . GLU A 1 90 ? -1.075 4.436 2.080 1.00 92.88 90 GLU A CA 1
ATOM 676 C C . GLU A 1 90 ? -2.360 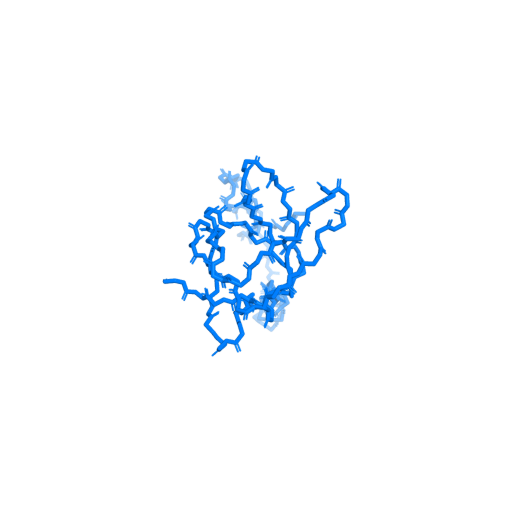3.636 2.204 1.00 92.88 90 GLU A C 1
ATOM 678 O O . GLU A 1 90 ? -2.615 2.708 1.442 1.00 92.88 90 GLU A O 1
ATOM 683 N N . GLY A 1 91 ? -3.208 4.020 3.147 1.00 91.75 91 GLY A N 1
ATOM 684 C CA . GLY A 1 91 ? -4.509 3.398 3.318 1.00 91.75 91 GLY A CA 1
ATOM 685 C C . GLY A 1 91 ? -5.509 4.337 3.964 1.00 91.75 91 GLY A C 1
ATOM 686 O O . GLY A 1 91 ? -5.176 5.449 4.382 1.00 91.75 91 GLY A O 1
ATOM 687 N N . ARG A 1 92 ? -6.765 3.895 4.032 1.00 90.31 92 ARG A N 1
ATOM 688 C CA . ARG A 1 92 ? -7.836 4.644 4.693 1.00 90.31 92 ARG A CA 1
ATOM 689 C C . ARG A 1 92 ? -8.198 4.000 6.021 1.00 90.31 92 ARG A C 1
ATOM 691 O O . ARG A 1 92 ? -8.536 2.819 6.067 1.00 90.31 92 ARG A O 1
ATOM 698 N N . VAL A 1 93 ? -8.187 4.810 7.076 1.00 88.38 93 VAL A N 1
ATOM 699 C CA . VAL A 1 93 ? -8.685 4.453 8.409 1.00 88.38 93 VAL A CA 1
ATOM 700 C C . VAL A 1 93 ? -9.679 5.522 8.837 1.00 88.38 93 VAL A C 1
ATOM 702 O O . VAL A 1 93 ? -9.356 6.706 8.812 1.00 88.38 93 VAL A O 1
ATOM 705 N N . ASN A 1 94 ? -10.900 5.116 9.197 1.00 85.25 94 ASN A N 1
ATOM 706 C CA . ASN A 1 94 ? -11.984 6.028 9.595 1.00 85.25 94 ASN A CA 1
ATOM 707 C C . ASN A 1 94 ? -12.246 7.170 8.589 1.00 85.25 94 ASN A C 1
ATOM 709 O O . ASN A 1 94 ? -12.550 8.291 8.976 1.00 85.25 94 ASN A O 1
ATOM 713 N N . GLY A 1 95 ? -12.098 6.896 7.288 1.00 85.12 95 GLY A N 1
ATOM 714 C CA . GLY A 1 95 ? -12.296 7.886 6.220 1.00 85.12 95 GLY A CA 1
ATOM 715 C C . GLY A 1 95 ? -11.092 8.795 5.944 1.00 85.12 95 GLY A C 1
ATOM 716 O O . GLY A 1 95 ? -11.058 9.436 4.897 1.00 85.12 95 GLY A O 1
ATOM 717 N N . THR A 1 96 ? -10.070 8.792 6.801 1.00 87.69 96 THR A N 1
ATOM 718 C CA . THR A 1 96 ? -8.848 9.588 6.621 1.00 87.69 96 THR A CA 1
ATOM 719 C C . THR A 1 96 ? -7.776 8.777 5.897 1.00 87.69 96 THR A C 1
ATOM 721 O O . THR A 1 96 ? -7.525 7.620 6.243 1.00 87.69 96 THR A O 1
ATOM 724 N N . ARG A 1 97 ? -7.127 9.380 4.890 1.00 89.31 97 ARG A N 1
ATOM 725 C CA . ARG A 1 97 ? -5.965 8.791 4.205 1.00 89.31 97 ARG A CA 1
ATOM 726 C C . ARG A 1 97 ? -4.719 9.004 5.058 1.00 89.31 97 ARG A C 1
ATOM 728 O O . ARG A 1 97 ? -4.417 10.136 5.422 1.00 89.31 97 ARG A O 1
ATOM 735 N N . ILE A 1 98 ? -4.028 7.918 5.384 1.00 90.62 98 ILE A N 1
ATOM 736 C CA . ILE A 1 98 ? -2.858 7.923 6.264 1.00 90.62 98 ILE A CA 1
ATOM 737 C C . ILE A 1 98 ? -1.762 7.022 5.693 1.00 90.62 98 ILE A C 1
ATOM 739 O O . ILE A 1 98 ? -2.054 6.038 5.011 1.00 90.62 98 ILE A O 1
ATOM 743 N N . VAL A 1 99 ? -0.508 7.358 5.992 1.00 91.50 99 VAL A N 1
ATOM 744 C CA . VAL A 1 99 ? 0.662 6.530 5.673 1.00 91.50 99 VAL A CA 1
ATOM 745 C C . VAL A 1 99 ? 0.964 5.632 6.871 1.00 91.50 99 VAL A C 1
ATOM 747 O O . VAL A 1 99 ? 0.999 6.098 8.013 1.00 91.50 99 VAL A O 1
ATOM 750 N N . LEU A 1 100 ? 1.164 4.343 6.616 1.00 90.81 100 LEU A N 1
ATOM 751 C CA . LEU A 1 100 ? 1.394 3.306 7.617 1.00 90.81 100 LEU A CA 1
ATOM 752 C C . LEU A 1 100 ? 2.668 2.526 7.288 1.00 90.81 100 LEU A C 1
ATOM 754 O O . LEU A 1 100 ? 2.986 2.305 6.122 1.00 90.81 100 LEU A O 1
ATOM 758 N N . ILE A 1 101 ? 3.365 2.074 8.332 1.00 91.94 101 ILE A N 1
ATOM 759 C CA . ILE A 1 101 ? 4.554 1.221 8.203 1.00 91.94 101 ILE A CA 1
ATOM 760 C C . ILE A 1 101 ? 4.113 -0.235 8.043 1.00 91.94 101 ILE A C 1
ATOM 762 O O . ILE A 1 101 ? 3.352 -0.753 8.866 1.00 91.94 101 ILE A O 1
ATOM 766 N N . THR A 1 102 ? 4.621 -0.909 7.016 1.00 91.19 102 THR A N 1
ATOM 767 C CA . THR A 1 102 ? 4.206 -2.262 6.620 1.00 91.19 102 THR A CA 1
ATOM 768 C C . THR A 1 102 ? 4.563 -3.341 7.635 1.00 91.19 102 THR A C 1
ATOM 770 O O . THR A 1 102 ? 3.810 -4.301 7.799 1.00 91.19 102 THR A O 1
ATOM 773 N N . GLN A 1 103 ? 5.627 -3.138 8.418 1.00 91.62 103 GLN A N 1
ATOM 774 C CA . GLN A 1 103 ? 6.036 -4.035 9.507 1.00 91.62 103 GLN A CA 1
ATOM 775 C C . GLN A 1 103 ? 4.975 -4.198 10.613 1.00 91.62 103 GLN A C 1
ATOM 777 O O . GLN A 1 103 ? 5.051 -5.134 11.409 1.00 91.62 103 GLN A O 1
ATOM 782 N N . TYR A 1 104 ? 3.986 -3.299 10.686 1.00 92.94 104 TYR A N 1
ATOM 783 C CA . TYR A 1 104 ? 2.882 -3.352 11.655 1.00 92.94 104 TYR A CA 1
ATOM 784 C C . TYR A 1 104 ? 1.543 -3.740 11.031 1.00 92.94 104 TYR A C 1
ATOM 786 O O . TYR A 1 104 ? 0.494 -3.613 11.674 1.00 92.94 104 TYR A O 1
ATOM 794 N N . LEU A 1 105 ? 1.578 -4.226 9.796 1.00 92.44 105 LEU A N 1
ATOM 795 C CA . LEU A 1 105 ? 0.412 -4.649 9.046 1.00 92.44 105 LEU A CA 1
ATOM 796 C C . LEU A 1 105 ? 0.485 -6.145 8.779 1.00 92.44 105 LEU A C 1
ATOM 798 O O . LEU A 1 105 ? 1.560 -6.727 8.651 1.00 92.44 105 LEU A O 1
ATOM 802 N N . LYS A 1 106 ? -0.687 -6.758 8.688 1.00 93.31 106 LYS A N 1
ATOM 803 C CA . LYS A 1 106 ? -0.865 -8.139 8.263 1.00 93.31 106 LYS A CA 1
ATOM 804 C C . LYS A 1 106 ? -1.900 -8.172 7.149 1.00 93.31 106 LYS A C 1
ATOM 806 O O . LYS A 1 106 ? -2.965 -7.574 7.307 1.00 93.31 106 LYS A O 1
ATOM 811 N N . LYS A 1 107 ? -1.609 -8.869 6.054 1.00 89.62 107 LYS A N 1
ATOM 812 C CA . LYS A 1 107 ? -2.588 -9.127 4.996 1.00 89.62 107 LYS A CA 1
ATOM 813 C C . LYS A 1 107 ? -3.796 -9.869 5.575 1.00 89.62 107 LYS A C 1
ATOM 815 O O . LYS A 1 107 ? -3.623 -10.846 6.311 1.00 89.62 107 LYS A O 1
ATOM 820 N N . SER A 1 108 ? -4.990 -9.328 5.322 1.00 80.44 108 SER A N 1
ATOM 821 C CA . SER A 1 108 ? -6.256 -9.924 5.764 1.00 80.44 108 SER A CA 1
ATOM 822 C C . SER A 1 108 ? -6.708 -11.045 4.847 1.00 80.44 108 SER A C 1
ATOM 824 O O . SER A 1 108 ? -6.353 -11.010 3.650 1.00 80.44 108 SER A O 1
#

pLDDT: mean 84.74, std 9.06, range [52.88, 94.12]

Solvent-accessible surface area (backbone atoms only — not comparable to full-atom values): 6283 Å² total; per-residue (Å²): 136,54,58,72,59,37,42,76,72,67,40,64,68,39,50,58,55,55,73,70,54,89,68,55,73,68,57,49,54,53,55,55,67,67,66,60,81,78,67,64,78,30,33,29,55,84,65,50,78,64,58,71,58,41,45,31,27,28,75,45,71,42,77,42,83,92,71,85,47,65,48,46,53,69,45,64,30,49,57,26,38,75,52,95,48,43,58,38,33,36,29,34,51,97,87,42,79,46,80,44,58,21,73,45,27,36,80,105